Protein AF-A0A8S8Y791-F1 (afdb_monomer_lite)

Radius of gyration: 26.83 Å; chains: 1; bounding box: 60×49×68 Å

Structure (mmCIF, N/CA/C/O backbone):
data_AF-A0A8S8Y791-F1
#
_entry.id   AF-A0A8S8Y791-F1
#
loop_
_atom_site.group_PDB
_atom_site.id
_atom_site.type_symbol
_atom_site.label_atom_id
_atom_site.label_alt_id
_atom_site.label_comp_id
_atom_site.label_asym_id
_atom_site.label_entity_id
_atom_site.label_seq_id
_atom_site.pdbx_PDB_ins_code
_atom_site.Cartn_x
_atom_site.Cartn_y
_atom_site.Cartn_z
_atom_site.occupancy
_atom_site.B_iso_or_equiv
_atom_site.auth_seq_id
_atom_site.auth_comp_id
_atom_site.auth_asym_id
_atom_site.auth_atom_id
_atom_site.pdbx_PDB_model_num
ATOM 1 N N . MET A 1 1 ? -30.143 28.933 36.707 1.00 57.19 1 MET A N 1
ATOM 2 C CA . MET A 1 1 ? -29.297 27.811 37.166 1.00 57.19 1 MET A CA 1
ATOM 3 C C . MET A 1 1 ? -29.225 26.810 36.024 1.00 57.19 1 MET A C 1
ATOM 5 O O . MET A 1 1 ? -30.286 26.337 35.634 1.00 57.19 1 MET A O 1
ATOM 9 N N . PRO A 1 2 ? -28.056 26.575 35.407 1.00 69.19 2 PRO A N 1
ATOM 10 C CA . PRO A 1 2 ? -27.939 25.583 34.343 1.00 69.19 2 PRO A CA 1
ATOM 11 C C . PRO A 1 2 ? -28.057 24.177 34.942 1.00 69.19 2 PRO A C 1
ATOM 13 O O . PRO A 1 2 ? -27.386 23.851 35.918 1.00 69.19 2 PRO A O 1
ATOM 16 N N . ILE A 1 3 ? -28.957 23.376 34.382 1.00 68.38 3 ILE A N 1
ATOM 17 C CA . ILE A 1 3 ? -29.182 21.983 34.767 1.00 68.38 3 ILE A CA 1
ATOM 18 C C . ILE A 1 3 ? -28.201 21.144 33.947 1.00 68.38 3 ILE A C 1
ATOM 20 O O . ILE A 1 3 ? -28.319 21.085 32.725 1.00 68.38 3 ILE A O 1
ATOM 24 N N . SER A 1 4 ? -27.206 20.558 34.613 1.00 71.56 4 SER A N 1
ATOM 25 C CA . SER A 1 4 ? -26.243 19.647 33.990 1.00 71.56 4 SER A CA 1
ATOM 26 C C . SER A 1 4 ? -26.818 18.237 34.014 1.00 71.56 4 SER A C 1
ATOM 28 O O . SER A 1 4 ? -27.083 17.694 35.085 1.00 71.56 4 SER A O 1
ATOM 30 N N . ILE A 1 5 ? -27.060 17.675 32.834 1.00 76.62 5 ILE A N 1
ATOM 31 C CA . ILE A 1 5 ? -27.561 16.312 32.655 1.00 76.62 5 ILE A CA 1
ATOM 32 C C . ILE A 1 5 ? -26.334 15.413 32.490 1.00 76.62 5 ILE A C 1
ATOM 34 O O . ILE A 1 5 ? -25.585 15.572 31.528 1.00 76.62 5 ILE A O 1
ATOM 38 N N . GLU A 1 6 ? -26.117 14.503 33.439 1.00 71.81 6 GLU A N 1
ATOM 39 C CA . GLU A 1 6 ? -25.036 13.515 33.389 1.00 71.81 6 GLU A CA 1
ATOM 40 C C . GLU A 1 6 ? -25.293 12.556 32.210 1.00 71.81 6 GLU A C 1
ATOM 42 O O . GLU A 1 6 ? -26.283 11.820 32.194 1.00 71.81 6 GLU A O 1
ATOM 47 N N . GLY A 1 7 ? -24.446 12.620 31.180 1.00 74.81 7 GLY A N 1
ATOM 48 C CA . GLY A 1 7 ? -24.511 11.721 30.027 1.00 74.81 7 GLY A CA 1
ATOM 49 C C . GLY A 1 7 ? -24.024 10.307 30.376 1.00 74.81 7 GLY A C 1
ATOM 50 O O . GLY A 1 7 ? -23.297 10.130 31.353 1.00 74.81 7 GLY A O 1
ATOM 51 N N . PRO A 1 8 ? -24.405 9.280 29.595 1.00 74.81 8 PRO A N 1
ATOM 52 C CA . PRO A 1 8 ? -23.946 7.913 29.822 1.00 74.81 8 PRO A CA 1
ATOM 53 C C . PRO A 1 8 ? -22.415 7.824 29.759 1.00 74.81 8 PRO A C 1
ATOM 55 O O . PRO A 1 8 ? -21.774 8.541 28.989 1.00 74.81 8 PRO A O 1
ATOM 58 N N . ALA A 1 9 ? -21.844 6.935 30.578 1.00 69.12 9 ALA A N 1
ATOM 59 C CA . ALA A 1 9 ? -20.403 6.733 30.684 1.00 69.12 9 ALA A CA 1
ATOM 60 C C . ALA A 1 9 ? -19.779 6.512 29.298 1.00 69.12 9 ALA A C 1
ATOM 62 O O . ALA A 1 9 ? -20.178 5.601 28.567 1.00 69.12 9 ALA A O 1
ATOM 63 N N . LEU A 1 10 ? -18.812 7.360 28.934 1.00 66.94 10 LEU A N 1
ATOM 64 C CA . LEU A 1 10 ? -18.080 7.198 27.684 1.00 66.94 10 LEU A CA 1
ATOM 65 C C . LEU A 1 10 ? -17.294 5.877 27.716 1.00 66.94 10 LEU A C 1
ATOM 67 O O . LEU A 1 10 ? -16.728 5.534 28.760 1.00 66.94 10 LEU A O 1
ATOM 71 N N . PRO A 1 11 ? -17.227 5.142 26.590 1.00 67.62 11 PRO A N 1
ATOM 72 C CA . PRO A 1 11 ? -16.365 3.976 26.493 1.00 67.62 11 PRO A CA 1
ATOM 73 C C . PRO A 1 11 ? -14.901 4.387 26.734 1.00 67.62 11 PRO A C 1
ATOM 75 O O . PRO A 1 11 ? -14.525 5.524 26.429 1.00 67.62 11 PRO A O 1
ATOM 78 N N . PRO A 1 12 ? -14.063 3.489 27.281 1.00 66.44 12 PRO A N 1
ATOM 79 C CA . PRO A 1 12 ? -12.650 3.775 27.488 1.00 66.44 12 PRO A CA 1
ATOM 80 C C . PRO A 1 12 ? -11.996 4.129 26.145 1.00 66.44 12 PRO A C 1
ATOM 82 O O . PRO A 1 12 ? -11.954 3.322 25.218 1.00 66.44 12 PRO A O 1
ATOM 85 N N . ASN A 1 13 ? -11.515 5.367 26.028 1.00 71.00 13 ASN A N 1
ATOM 86 C CA . ASN A 1 13 ? -10.861 5.872 24.824 1.00 71.00 13 ASN A CA 1
ATOM 87 C C . ASN A 1 13 ? -9.398 5.405 24.800 1.00 71.00 13 ASN A C 1
ATOM 89 O O . ASN A 1 13 ? -8.502 6.129 25.236 1.00 71.00 13 ASN A O 1
ATOM 93 N N . GLY A 1 14 ? -9.139 4.193 24.311 1.00 67.94 14 GLY A N 1
ATOM 94 C CA . GLY A 1 14 ? -7.777 3.668 24.207 1.00 67.94 14 GLY A CA 1
ATOM 95 C C . GLY A 1 14 ? -7.696 2.148 24.166 1.00 67.94 14 GLY A C 1
ATOM 96 O O . GLY A 1 14 ? -8.707 1.452 24.100 1.00 67.94 14 GLY A O 1
ATOM 97 N N . LEU A 1 15 ? -6.465 1.643 24.193 1.00 76.12 15 LEU A N 1
ATOM 98 C CA . LEU A 1 15 ? -6.159 0.222 24.317 1.00 76.12 15 LEU A CA 1
ATOM 99 C C . LEU A 1 15 ? -5.618 -0.019 25.729 1.00 76.12 15 LEU A C 1
ATOM 101 O O . LEU A 1 15 ? -4.509 0.407 26.044 1.00 76.12 15 LEU A O 1
ATOM 105 N N . SER A 1 16 ? -6.390 -0.705 26.571 1.00 73.25 16 SER A N 1
ATOM 106 C CA . SER A 1 16 ? -5.937 -1.165 27.889 1.00 73.25 16 SER A CA 1
ATOM 107 C C . SER A 1 16 ? -5.526 -2.633 27.772 1.00 73.25 16 SER A C 1
ATOM 109 O O . SER A 1 16 ? -6.341 -3.540 27.946 1.00 73.25 16 SER A O 1
ATOM 111 N N . ALA A 1 17 ? -4.265 -2.882 27.420 1.00 68.25 17 ALA A N 1
ATOM 112 C CA . ALA A 1 17 ? -3.703 -4.230 27.352 1.00 68.25 17 ALA A CA 1
ATOM 113 C C . ALA A 1 17 ? -2.790 -4.461 28.568 1.00 68.25 17 ALA A C 1
ATOM 115 O O . ALA A 1 17 ? -1.870 -3.686 28.811 1.00 68.25 17 ALA A O 1
ATOM 116 N N . LEU A 1 18 ? -3.047 -5.521 29.348 1.00 69.25 18 LEU A N 1
ATOM 117 C CA . LEU A 1 18 ? -2.216 -5.949 30.492 1.00 69.25 18 LEU A CA 1
ATOM 118 C C . LEU A 1 18 ? -1.935 -4.871 31.572 1.00 69.25 18 LEU A C 1
ATOM 120 O O . LEU A 1 18 ? -0.875 -4.863 32.191 1.00 69.25 18 LEU A O 1
ATOM 124 N N . GLY A 1 19 ? -2.887 -3.972 31.842 1.00 69.75 19 GLY A N 1
ATOM 125 C CA . GLY A 1 19 ? -2.717 -2.920 32.859 1.00 69.75 19 GLY A CA 1
ATOM 126 C C . GLY A 1 19 ? -1.848 -1.741 32.408 1.00 69.75 19 GLY A C 1
ATOM 127 O O . GLY A 1 19 ? -1.484 -0.901 33.227 1.00 69.75 19 GLY A O 1
ATOM 128 N N . ILE A 1 20 ? -1.526 -1.673 31.114 1.00 76.69 20 ILE A N 1
ATOM 129 C CA . ILE A 1 20 ? -0.918 -0.510 30.475 1.00 76.69 20 ILE A CA 1
ATOM 130 C C . ILE A 1 20 ? -2.025 0.204 29.701 1.00 76.69 20 ILE A C 1
ATOM 132 O O . ILE A 1 20 ? -2.588 -0.350 28.755 1.00 76.69 20 ILE A O 1
ATOM 136 N N . ASP A 1 21 ? -2.337 1.430 30.113 1.00 74.81 21 ASP A N 1
ATOM 137 C CA . ASP A 1 21 ? -3.299 2.283 29.422 1.00 74.81 21 ASP A CA 1
ATOM 138 C C . ASP A 1 21 ? -2.596 3.066 28.310 1.00 74.81 21 ASP A C 1
ATOM 140 O O . ASP A 1 21 ? -1.836 4.005 28.556 1.00 74.81 21 ASP A O 1
ATOM 144 N N . ILE A 1 22 ? -2.845 2.667 27.061 1.00 78.69 22 ILE A N 1
ATOM 145 C CA . ILE A 1 22 ? -2.366 3.373 25.874 1.00 78.69 22 ILE A CA 1
ATOM 146 C C . ILE A 1 22 ? -3.499 4.266 25.377 1.00 78.69 22 ILE A C 1
ATOM 148 O O . ILE A 1 22 ? -4.558 3.785 24.962 1.00 78.69 22 ILE A O 1
ATOM 152 N N . SER A 1 23 ? -3.275 5.582 25.393 1.00 79.75 23 SER A N 1
ATOM 153 C CA . SER A 1 23 ? -4.251 6.535 24.868 1.00 79.75 23 SER A CA 1
ATOM 154 C C . SER A 1 23 ? -4.408 6.377 23.354 1.00 79.75 23 SER A C 1
ATOM 156 O O . SER A 1 23 ? -3.454 6.083 22.631 1.00 79.75 23 SER A O 1
ATOM 158 N N . GLN A 1 24 ? -5.621 6.618 22.853 1.00 81.31 24 GLN A N 1
ATOM 159 C CA . GLN A 1 24 ? -5.916 6.583 21.417 1.00 81.31 24 GLN A CA 1
ATOM 160 C C . GLN A 1 24 ? -4.978 7.508 20.616 1.00 81.31 24 GLN A C 1
ATOM 162 O O . GLN A 1 24 ? -4.491 7.137 19.549 1.00 81.31 24 GLN A O 1
ATOM 167 N N . SER A 1 25 ? -4.673 8.695 21.152 1.00 85.25 25 SER A N 1
ATOM 168 C CA . SER A 1 25 ? -3.744 9.641 20.530 1.00 85.25 25 SER A CA 1
ATOM 169 C C . SER A 1 25 ? -2.305 9.125 20.502 1.00 85.25 25 SER A C 1
ATOM 171 O O . SER A 1 25 ? -1.629 9.305 19.494 1.00 85.25 25 SER A O 1
ATOM 173 N N . ALA A 1 26 ? -1.844 8.449 21.559 1.00 83.44 26 ALA A N 1
ATOM 174 C CA . ALA A 1 26 ? -0.515 7.847 21.589 1.00 83.44 26 ALA A CA 1
ATOM 175 C C . ALA A 1 26 ? -0.404 6.684 20.598 1.00 83.44 26 ALA A C 1
ATOM 177 O O . ALA A 1 26 ? 0.581 6.613 19.873 1.00 83.44 26 ALA A O 1
ATOM 178 N N . ALA A 1 27 ? -1.419 5.819 20.509 1.00 85.31 27 ALA A N 1
ATOM 179 C CA . ALA A 1 27 ? -1.436 4.706 19.558 1.00 85.31 27 ALA A CA 1
ATOM 180 C C . ALA A 1 27 ? -1.378 5.185 18.096 1.00 85.31 27 ALA A C 1
ATOM 182 O O . ALA A 1 27 ? -0.598 4.668 17.296 1.00 85.31 27 ALA A O 1
ATOM 183 N N . PHE A 1 28 ? -2.160 6.209 17.741 1.00 87.38 28 PHE A N 1
ATOM 184 C CA 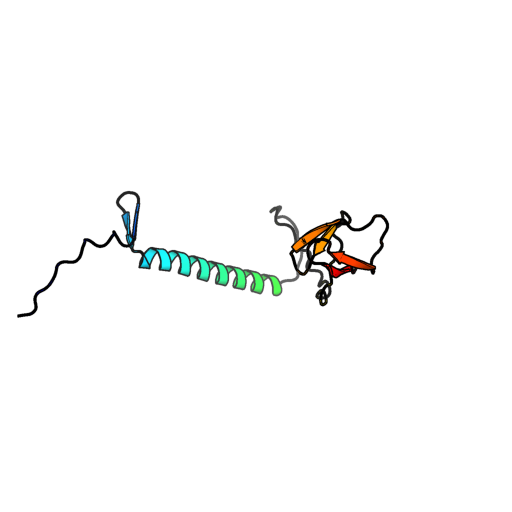. PHE A 1 28 ? -2.091 6.783 16.397 1.00 87.38 28 PHE A CA 1
ATOM 185 C C . PHE A 1 28 ? -0.776 7.516 16.141 1.00 87.38 28 PHE A C 1
ATOM 187 O O . PHE A 1 28 ? -0.237 7.429 15.038 1.00 87.38 28 PHE A O 1
ATOM 194 N N . ALA A 1 29 ? -0.234 8.206 17.147 1.00 89.69 29 ALA A N 1
ATOM 195 C CA . ALA A 1 29 ? 1.048 8.885 17.022 1.00 89.69 29 ALA A CA 1
ATOM 196 C C . ALA A 1 29 ? 2.200 7.895 16.809 1.00 89.69 29 ALA A C 1
ATOM 198 O O . ALA A 1 29 ? 3.047 8.145 15.958 1.00 89.69 29 ALA A O 1
ATOM 199 N N . THR A 1 30 ? 2.234 6.766 17.522 1.00 91.25 30 THR A N 1
ATOM 200 C CA . THR A 1 30 ? 3.297 5.761 17.365 1.00 91.25 30 THR A CA 1
ATOM 201 C C . THR A 1 30 ? 3.216 5.054 16.020 1.00 91.25 30 THR A C 1
ATOM 203 O O . THR A 1 30 ? 4.238 4.922 15.350 1.00 91.25 30 THR A O 1
ATOM 206 N N . MET A 1 31 ? 2.015 4.668 15.579 1.00 92.06 31 MET A N 1
ATOM 207 C CA . MET A 1 31 ? 1.821 4.099 14.243 1.00 92.06 31 MET A CA 1
ATOM 208 C C . MET A 1 31 ? 2.211 5.100 13.150 1.00 92.06 31 MET A C 1
ATOM 210 O O . MET A 1 31 ? 3.002 4.767 12.270 1.00 92.06 31 MET A O 1
ATOM 214 N N . GLY A 1 32 ? 1.718 6.339 13.225 1.00 94.88 32 GLY A N 1
ATOM 215 C CA . GLY A 1 32 ? 2.023 7.375 12.238 1.00 94.88 32 GLY A CA 1
ATOM 216 C C . GLY A 1 32 ? 3.508 7.744 12.197 1.00 94.88 32 GLY A C 1
ATOM 217 O O . GLY A 1 32 ? 4.089 7.843 11.117 1.00 94.88 32 GLY A O 1
ATOM 218 N N . ALA A 1 33 ? 4.148 7.893 13.359 1.00 95.19 33 ALA A N 1
ATOM 219 C CA . ALA A 1 33 ? 5.573 8.199 13.453 1.00 95.19 33 ALA A CA 1
ATOM 220 C C . ALA A 1 33 ? 6.449 7.044 12.949 1.00 95.19 33 ALA A C 1
ATOM 222 O O . ALA A 1 33 ? 7.432 7.292 12.253 1.00 95.19 33 ALA A O 1
ATOM 223 N N . GLY A 1 34 ? 6.081 5.794 13.253 1.00 95.81 34 GLY A N 1
ATOM 224 C CA . GLY A 1 34 ? 6.791 4.609 12.770 1.00 95.81 34 GLY A CA 1
ATOM 225 C C . GLY A 1 34 ? 6.750 4.493 11.247 1.00 95.81 34 GLY A C 1
ATOM 226 O O . GLY A 1 34 ? 7.790 4.316 10.617 1.00 95.81 34 GLY A O 1
ATOM 227 N N . TRP A 1 35 ? 5.572 4.684 10.647 1.00 95.56 35 TRP A N 1
ATOM 228 C CA . TRP A 1 35 ? 5.417 4.682 9.190 1.00 95.56 35 TRP A CA 1
ATOM 229 C C . TRP A 1 35 ? 6.165 5.835 8.515 1.00 95.56 35 TRP A C 1
ATOM 231 O O . TRP A 1 35 ? 6.844 5.616 7.513 1.00 95.56 35 TRP A O 1
ATOM 241 N N . LEU A 1 36 ? 6.108 7.050 9.070 1.00 96.75 36 LEU A N 1
ATOM 242 C CA . LEU A 1 36 ? 6.875 8.181 8.540 1.00 96.75 36 LEU A CA 1
ATOM 243 C C . LEU A 1 36 ? 8.384 7.926 8.589 1.00 96.75 36 LEU A C 1
ATOM 245 O O . LEU A 1 36 ? 9.077 8.174 7.604 1.00 96.75 36 LEU A O 1
ATOM 249 N N . LEU A 1 37 ? 8.894 7.405 9.707 1.00 95.81 37 LEU A N 1
ATOM 250 C CA . LEU A 1 37 ? 10.313 7.087 9.851 1.00 95.81 37 LEU A CA 1
ATOM 251 C C . LEU A 1 37 ? 10.740 5.979 8.881 1.00 95.81 37 LEU A C 1
ATOM 253 O O . LEU A 1 37 ? 11.797 6.098 8.265 1.00 95.81 37 LEU A O 1
ATOM 257 N N . ALA A 1 38 ? 9.910 4.949 8.693 1.00 95.00 38 ALA A N 1
ATOM 258 C CA . ALA A 1 38 ? 10.167 3.875 7.737 1.00 95.00 38 ALA A CA 1
ATOM 259 C C . ALA A 1 38 ? 10.254 4.399 6.295 1.00 95.00 38 ALA A C 1
ATOM 261 O O . ALA A 1 38 ? 11.214 4.096 5.590 1.00 95.00 38 ALA A O 1
ATOM 262 N N . LEU A 1 39 ? 9.312 5.249 5.870 1.00 95.44 39 LEU A N 1
ATOM 263 C CA . LEU A 1 39 ? 9.338 5.851 4.533 1.00 95.44 39 LEU A CA 1
ATOM 264 C C . LEU A 1 39 ? 10.573 6.736 4.324 1.00 95.44 39 LEU A C 1
ATOM 266 O O . LEU A 1 39 ? 11.204 6.675 3.270 1.00 95.44 39 LEU A O 1
ATOM 270 N N . VAL A 1 40 ? 10.953 7.533 5.327 1.00 95.06 40 VAL A N 1
ATOM 271 C CA . VAL A 1 40 ? 12.170 8.357 5.266 1.00 95.06 40 VAL A CA 1
ATOM 272 C C . VAL A 1 40 ? 13.422 7.484 5.181 1.00 95.06 40 VAL A C 1
ATOM 274 O O . VAL A 1 40 ? 14.299 7.767 4.366 1.00 95.06 40 VAL A O 1
ATOM 277 N N . ALA A 1 41 ? 13.502 6.410 5.970 1.00 93.00 41 ALA A N 1
ATOM 278 C CA . ALA A 1 41 ? 14.620 5.475 5.924 1.00 93.00 41 ALA A CA 1
ATOM 279 C C . ALA A 1 41 ? 14.746 4.828 4.537 1.00 93.00 41 ALA A C 1
ATOM 281 O O . ALA A 1 41 ? 15.821 4.889 3.942 1.00 93.00 41 ALA A O 1
ATOM 282 N N . ILE A 1 42 ? 13.647 4.305 3.981 1.00 93.69 42 ILE A N 1
ATOM 283 C CA . ILE A 1 42 ? 13.614 3.712 2.635 1.00 93.69 42 ILE A CA 1
ATOM 284 C C . ILE A 1 42 ? 14.086 4.726 1.587 1.00 93.69 42 ILE A C 1
ATOM 286 O O . ILE A 1 42 ? 14.922 4.398 0.752 1.00 93.69 42 ILE A O 1
ATOM 290 N N . GLN A 1 43 ? 13.624 5.978 1.651 1.00 91.50 43 GLN A N 1
ATOM 291 C CA . GLN A 1 43 ? 14.056 7.012 0.705 1.00 91.50 43 GLN A CA 1
ATOM 292 C C . GLN A 1 43 ? 15.549 7.346 0.824 1.00 91.50 43 GLN A C 1
ATOM 294 O O . GLN A 1 43 ? 16.194 7.616 -0.188 1.00 91.50 43 GLN A O 1
ATOM 299 N N . LEU A 1 44 ? 16.121 7.321 2.030 1.00 91.69 44 LEU A N 1
ATOM 300 C CA . LEU A 1 44 ? 17.561 7.513 2.223 1.00 91.69 44 LEU A CA 1
ATOM 301 C C . LEU A 1 44 ? 18.376 6.326 1.694 1.00 91.69 44 LEU A C 1
ATOM 303 O O . LEU A 1 44 ? 19.411 6.539 1.066 1.00 91.69 44 LEU A O 1
ATOM 307 N N . LEU A 1 45 ? 17.899 5.097 1.902 1.00 90.19 45 LEU A N 1
ATOM 308 C CA . LEU A 1 45 ? 18.501 3.877 1.358 1.00 90.19 45 LEU A CA 1
ATOM 309 C C . LEU A 1 45 ? 18.469 3.874 -0.180 1.00 90.19 45 LEU A C 1
ATOM 311 O O . LEU A 1 45 ? 19.509 3.672 -0.803 1.00 90.19 45 LEU A O 1
ATOM 315 N N . ARG A 1 46 ? 17.325 4.214 -0.794 1.00 85.94 46 ARG A N 1
ATOM 316 C CA . ARG A 1 46 ? 17.183 4.328 -2.259 1.00 85.94 46 ARG A CA 1
ATOM 317 C C . ARG A 1 46 ? 18.078 5.417 -2.851 1.00 85.94 46 ARG A C 1
ATOM 319 O O . ARG A 1 46 ? 18.676 5.215 -3.900 1.00 85.94 46 ARG A O 1
ATOM 326 N N . ARG A 1 47 ? 18.228 6.556 -2.166 1.00 81.06 47 ARG A N 1
ATOM 327 C CA . ARG A 1 47 ? 19.144 7.626 -2.601 1.00 81.06 47 ARG A CA 1
ATOM 328 C C . ARG A 1 47 ? 20.610 7.214 -2.502 1.00 81.06 47 ARG A C 1
ATOM 330 O O . ARG A 1 47 ? 21.381 7.564 -3.382 1.00 81.06 47 ARG A O 1
ATOM 337 N N . ARG A 1 48 ? 20.992 6.445 -1.476 1.00 71.19 48 ARG A N 1
ATOM 338 C CA . ARG A 1 48 ? 22.378 5.979 -1.309 1.00 71.19 48 ARG A CA 1
ATOM 339 C C . ARG A 1 48 ? 22.761 4.868 -2.293 1.00 71.19 48 ARG A C 1
ATOM 341 O O . ARG A 1 48 ? 23.928 4.782 -2.651 1.00 71.19 48 ARG A O 1
ATOM 348 N N . GLY A 1 49 ? 21.797 4.066 -2.749 1.00 59.00 49 GLY A N 1
ATOM 349 C CA . GLY A 1 49 ? 22.002 3.057 -3.798 1.00 59.00 49 GLY A CA 1
ATOM 350 C C . GLY A 1 49 ? 22.227 3.632 -5.204 1.00 59.00 49 GLY A C 1
ATOM 351 O O . GLY A 1 49 ? 22.756 2.935 -6.058 1.00 59.00 49 GLY A O 1
ATOM 352 N N . SER A 1 50 ? 21.886 4.904 -5.447 1.00 54.91 50 SER A N 1
ATOM 353 C CA . SER A 1 50 ? 22.084 5.563 -6.750 1.00 54.91 50 SER A CA 1
ATOM 354 C C . SER A 1 50 ? 23.489 6.152 -6.950 1.00 54.91 50 SER A C 1
ATOM 356 O O . SER A 1 50 ? 23.840 6.476 -8.083 1.00 54.91 50 SER A O 1
ATOM 358 N N . ASP A 1 51 ? 24.283 6.317 -5.887 1.00 53.97 51 ASP A N 1
ATOM 359 C CA . ASP A 1 51 ? 25.571 7.035 -5.935 1.00 53.97 51 ASP A CA 1
ATOM 360 C C . ASP A 1 51 ? 26.802 6.105 -6.030 1.00 53.97 51 ASP A C 1
ATOM 362 O O . ASP A 1 51 ? 27.938 6.580 -6.019 1.00 53.97 51 ASP A O 1
ATOM 366 N N . GLY A 1 52 ? 26.619 4.783 -6.130 1.00 43.31 52 GLY A N 1
ATOM 367 C CA . GLY A 1 52 ? 27.720 3.817 -6.056 1.00 43.31 52 GLY A CA 1
ATOM 368 C C . GLY A 1 52 ? 27.584 2.649 -7.024 1.00 43.31 52 GLY A C 1
ATOM 369 O O . GLY A 1 52 ? 27.197 1.560 -6.624 1.00 43.31 52 GLY A O 1
ATOM 370 N N . ALA A 1 53 ? 27.965 2.856 -8.284 1.00 50.66 53 ALA A N 1
ATOM 371 C CA . ALA A 1 53 ? 28.315 1.756 -9.176 1.00 50.66 53 ALA A CA 1
ATOM 372 C C . ALA A 1 53 ? 29.695 1.196 -8.778 1.00 50.66 53 ALA A C 1
ATOM 374 O O . ALA A 1 53 ? 30.706 1.826 -9.091 1.00 50.66 53 ALA A O 1
ATOM 375 N N . SER A 1 54 ? 29.764 0.059 -8.071 1.00 39.72 54 SER A N 1
ATOM 376 C CA . SER A 1 54 ? 30.909 -0.884 -8.093 1.00 39.72 54 SER A CA 1
ATOM 377 C C . SER A 1 54 ? 30.569 -2.222 -7.406 1.00 39.72 54 SER A C 1
ATOM 379 O O . SER A 1 54 ? 30.163 -2.215 -6.249 1.00 39.72 54 SER A O 1
ATOM 381 N N . ASP A 1 55 ? 30.768 -3.318 -8.149 1.00 46.28 55 ASP A N 1
ATOM 382 C CA . ASP A 1 55 ? 30.955 -4.744 -7.799 1.00 46.28 55 ASP A CA 1
ATOM 383 C C . ASP A 1 55 ? 31.043 -5.175 -6.314 1.00 46.28 55 ASP A C 1
ATOM 385 O O . ASP A 1 55 ? 31.930 -4.715 -5.593 1.00 46.28 55 ASP A O 1
ATOM 389 N N . ASP A 1 56 ? 30.227 -6.153 -5.879 1.00 46.12 56 ASP A N 1
ATOM 390 C CA . ASP A 1 56 ? 30.547 -7.612 -5.797 1.00 46.12 56 ASP A CA 1
ATOM 391 C C . ASP A 1 56 ? 29.469 -8.368 -4.944 1.00 46.12 56 ASP A C 1
ATOM 393 O O . ASP A 1 56 ? 28.806 -7.730 -4.118 1.00 46.12 56 ASP A O 1
ATOM 397 N N . PRO A 1 57 ? 29.238 -9.690 -5.142 1.00 50.50 57 PRO A N 1
ATOM 398 C CA . PRO A 1 57 ? 28.032 -10.419 -4.748 1.00 50.50 57 PRO A CA 1
ATOM 399 C C . PRO A 1 57 ? 28.234 -11.311 -3.510 1.00 50.50 57 PRO A C 1
ATOM 401 O O . PRO A 1 57 ? 29.073 -12.201 -3.541 1.00 50.50 57 PRO A O 1
ATOM 404 N N . ASP A 1 58 ? 27.440 -11.130 -2.447 1.00 40.84 58 ASP A N 1
ATOM 405 C CA . ASP A 1 58 ? 27.101 -12.218 -1.501 1.00 40.84 58 ASP A CA 1
ATOM 406 C C . ASP A 1 58 ? 26.123 -11.740 -0.414 1.00 40.84 58 ASP A C 1
ATOM 408 O O . ASP A 1 58 ? 26.475 -11.481 0.740 1.00 40.84 58 ASP A O 1
ATOM 412 N N . THR A 1 59 ? 24.847 -11.595 -0.754 1.00 35.44 59 THR A N 1
ATOM 413 C CA . THR A 1 59 ? 23.788 -11.688 0.257 1.00 35.44 59 THR A CA 1
ATOM 414 C C . THR A 1 59 ? 22.586 -12.336 -0.397 1.00 35.44 59 THR A C 1
ATOM 416 O O . THR A 1 59 ? 21.789 -11.687 -1.064 1.00 35.44 59 THR A O 1
ATOM 419 N N . GLU A 1 60 ? 22.509 -13.649 -0.219 1.00 44.81 60 GLU A N 1
ATOM 420 C CA . GLU A 1 60 ? 21.321 -14.459 -0.439 1.00 44.81 60 GLU A CA 1
ATOM 421 C C . GLU A 1 60 ? 20.224 -13.980 0.534 1.00 44.81 60 GLU A C 1
ATOM 423 O O . GLU A 1 60 ? 20.077 -14.514 1.632 1.00 44.81 60 GLU A O 1
ATOM 428 N N . ASP A 1 61 ? 19.499 -12.922 0.170 1.00 33.59 61 ASP A N 1
ATOM 429 C CA . ASP A 1 61 ? 18.191 -12.610 0.746 1.00 33.59 61 ASP A CA 1
ATOM 430 C C . ASP A 1 61 ? 17.173 -12.608 -0.392 1.00 33.59 61 ASP A C 1
ATOM 432 O O . ASP A 1 61 ? 17.220 -11.801 -1.321 1.00 33.59 61 ASP A O 1
ATOM 436 N N . ASP A 1 62 ? 16.308 -13.608 -0.317 1.00 41.84 62 ASP A N 1
ATOM 437 C CA . ASP A 1 62 ? 15.242 -14.007 -1.226 1.00 41.84 62 ASP A CA 1
ATOM 438 C C . ASP A 1 62 ? 14.203 -12.882 -1.388 1.00 41.84 62 ASP A C 1
ATOM 440 O O . ASP A 1 62 ? 13.102 -12.911 -0.837 1.00 41.84 62 ASP A O 1
ATOM 444 N N . THR A 1 63 ? 14.583 -11.837 -2.118 1.00 35.62 63 THR A N 1
ATOM 445 C CA . THR A 1 63 ? 13.691 -10.773 -2.569 1.00 35.62 63 THR A CA 1
ATOM 446 C C . THR A 1 63 ? 13.845 -10.662 -4.066 1.00 35.62 63 THR A C 1
ATOM 448 O O . THR A 1 63 ? 14.843 -10.149 -4.556 1.00 35.62 63 THR A O 1
ATOM 451 N N . GLU A 1 64 ? 12.852 -11.217 -4.758 1.00 38.94 64 GLU A N 1
ATOM 452 C CA . GLU A 1 64 ? 12.595 -11.115 -6.190 1.00 38.94 64 GLU A CA 1
ATOM 453 C C . GLU A 1 64 ? 13.149 -9.796 -6.748 1.00 38.94 64 GLU A C 1
ATOM 455 O O . GLU A 1 64 ? 12.579 -8.723 -6.543 1.00 38.94 64 GLU A O 1
ATOM 460 N N . GLU A 1 65 ? 14.315 -9.896 -7.390 1.00 37.09 65 GLU A N 1
ATOM 461 C CA . GLU A 1 65 ? 14.946 -8.827 -8.146 1.00 37.09 65 GLU A CA 1
ATOM 462 C C . GLU A 1 65 ? 13.956 -8.410 -9.234 1.00 37.09 65 GLU A C 1
ATOM 464 O O . GLU A 1 65 ? 13.825 -9.062 -10.273 1.00 37.09 65 GLU A O 1
ATOM 469 N N . ASP A 1 66 ? 13.203 -7.345 -8.957 1.00 39.88 66 ASP A N 1
ATOM 470 C CA . ASP A 1 66 ? 12.501 -6.573 -9.969 1.00 39.88 66 ASP A CA 1
ATOM 471 C C 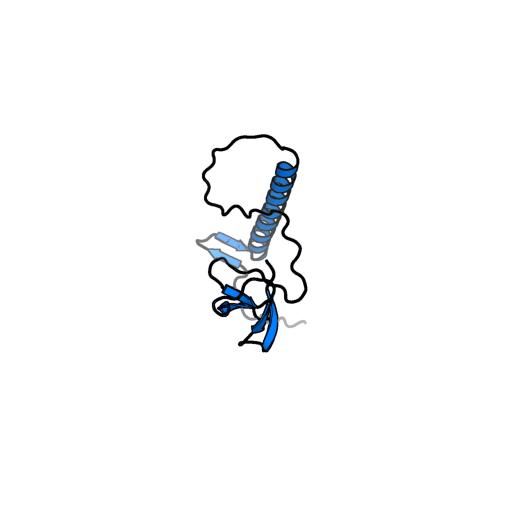. ASP A 1 66 ? 13.586 -5.998 -10.879 1.00 39.88 66 ASP A C 1
ATOM 473 O O . ASP A 1 66 ? 14.216 -4.976 -10.603 1.00 39.88 66 ASP A O 1
ATOM 477 N N . ASP A 1 67 ? 13.890 -6.777 -11.911 1.00 39.94 67 ASP A N 1
ATOM 478 C CA . ASP A 1 67 ? 14.741 -6.471 -13.044 1.00 39.94 67 ASP A CA 1
ATOM 479 C C . ASP A 1 67 ? 14.064 -5.306 -13.797 1.00 39.94 67 ASP A C 1
ATOM 481 O O . ASP A 1 67 ? 13.520 -5.474 -14.890 1.00 39.94 67 ASP A O 1
ATOM 485 N N . GLU A 1 68 ? 14.071 -4.110 -13.189 1.00 45.94 68 GLU A N 1
ATOM 486 C CA . GLU A 1 68 ? 13.735 -2.809 -13.776 1.00 45.94 68 GLU A CA 1
ATOM 487 C C . GLU A 1 68 ? 14.799 -2.461 -14.838 1.00 45.94 68 GLU A C 1
ATOM 489 O O . GLU A 1 68 ? 15.443 -1.413 -14.828 1.00 45.94 68 GLU A O 1
ATOM 494 N N . LYS A 1 69 ? 14.989 -3.341 -15.827 1.00 48.44 69 LYS A N 1
ATOM 495 C CA . LYS A 1 69 ? 15.262 -2.876 -17.182 1.00 48.44 69 LYS A CA 1
ATOM 496 C C . LYS A 1 69 ? 14.039 -2.053 -17.536 1.00 48.44 69 LYS A C 1
ATOM 498 O O . LYS A 1 69 ? 12.964 -2.631 -17.609 1.00 48.44 69 LYS A O 1
ATOM 503 N N . GLU A 1 70 ? 14.195 -0.741 -17.706 1.00 49.81 70 GLU A N 1
ATOM 504 C CA . GLU A 1 70 ? 13.162 0.187 -18.181 1.00 49.81 70 GLU A CA 1
ATOM 505 C C . GLU A 1 70 ? 12.371 -0.436 -19.347 1.00 49.81 70 GLU A C 1
ATOM 507 O O . GLU A 1 70 ? 12.731 -0.324 -20.522 1.00 49.81 70 GLU A O 1
ATOM 512 N N . LEU A 1 71 ? 11.300 -1.156 -19.017 1.00 56.00 71 LEU A N 1
ATOM 513 C CA . LEU A 1 71 ? 10.350 -1.671 -19.979 1.00 56.00 71 LEU A CA 1
ATOM 514 C C . LEU A 1 71 ? 9.503 -0.459 -20.371 1.00 56.00 71 LEU A C 1
ATOM 516 O O . LEU A 1 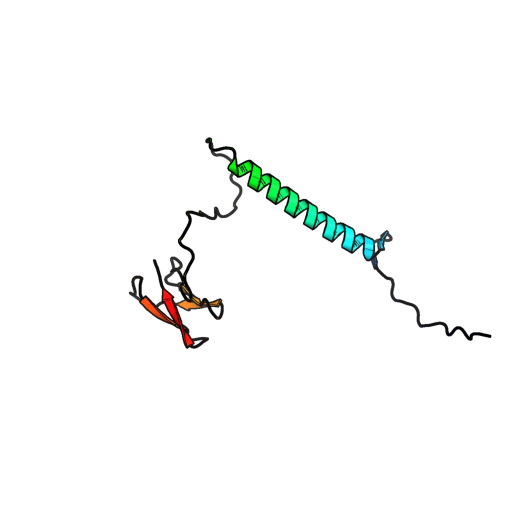71 ? 9.054 0.269 -19.482 1.00 56.00 71 LEU A O 1
ATOM 520 N N . PRO A 1 72 ? 9.306 -0.198 -21.675 1.00 61.31 72 PRO A N 1
ATOM 521 C CA . PRO A 1 72 ? 8.504 0.930 -22.125 1.00 61.31 72 PRO A CA 1
ATOM 522 C C . PRO A 1 72 ? 7.163 0.955 -21.390 1.00 61.31 72 PRO A C 1
ATOM 524 O O . PRO A 1 72 ? 6.501 -0.082 -21.303 1.00 61.31 72 PRO A O 1
ATOM 527 N N . GLU A 1 73 ? 6.778 2.122 -20.863 1.00 62.88 73 GLU A N 1
ATOM 528 C CA . GLU A 1 73 ? 5.486 2.309 -20.199 1.00 62.88 73 GLU A CA 1
ATOM 529 C C . GLU A 1 73 ? 4.374 1.718 -21.079 1.00 62.88 73 GLU A C 1
ATOM 531 O O . GLU A 1 73 ? 4.222 2.104 -22.244 1.00 62.88 73 GLU A O 1
ATOM 536 N N . LEU A 1 74 ? 3.626 0.743 -20.547 1.00 63.78 74 LEU A N 1
ATOM 537 C CA . LEU A 1 74 ? 2.552 0.101 -21.299 1.00 63.78 74 LEU A CA 1
ATOM 538 C C . LEU A 1 74 ? 1.517 1.162 -21.691 1.00 63.78 74 LEU A C 1
ATOM 540 O O . LEU A 1 74 ? 1.023 1.916 -20.849 1.00 63.78 74 LEU A O 1
ATOM 544 N N . GLY A 1 75 ? 1.176 1.220 -22.979 1.00 67.75 75 GLY A N 1
ATOM 545 C CA . GLY A 1 75 ? 0.167 2.138 -23.484 1.00 67.75 75 GLY A CA 1
ATOM 546 C C . GLY A 1 75 ? -1.246 1.804 -22.992 1.00 67.75 75 GLY A C 1
ATOM 547 O O . GLY A 1 75 ? -1.510 0.809 -22.314 1.00 67.75 75 GLY A O 1
ATOM 548 N N . TYR A 1 76 ? -2.215 2.635 -23.379 1.00 65.44 76 TYR A N 1
ATOM 549 C CA . TYR A 1 76 ? -3.618 2.418 -23.027 1.00 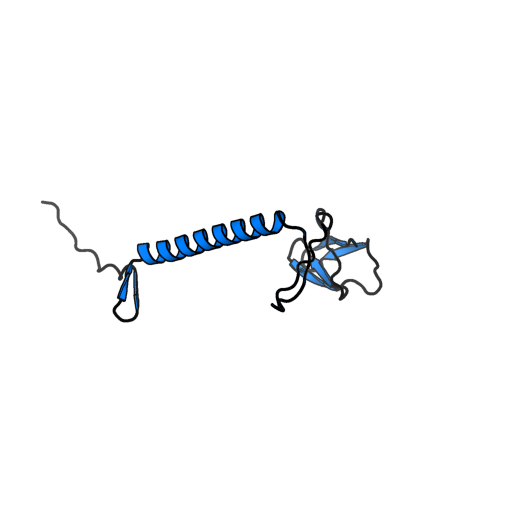65.44 76 TYR A CA 1
ATOM 550 C C . TYR A 1 76 ? -4.136 1.062 -23.550 1.00 65.44 76 TYR A C 1
ATOM 552 O O . TYR A 1 76 ? -4.153 0.818 -24.759 1.00 65.44 76 TYR A O 1
ATOM 560 N N . ASN A 1 77 ? -4.614 0.214 -22.631 1.00 66.88 77 ASN A N 1
ATOM 561 C CA . ASN A 1 77 ? -5.059 -1.168 -22.868 1.00 66.88 77 ASN A CA 1
ATOM 562 C C . ASN A 1 77 ? -3.978 -2.118 -23.409 1.00 66.88 77 ASN A C 1
ATOM 564 O O . ASN A 1 77 ? -4.305 -3.089 -24.104 1.00 66.88 77 ASN A O 1
ATOM 568 N N . GLU A 1 78 ? -2.710 -1.848 -23.106 1.00 76.69 78 GLU A N 1
ATOM 569 C CA . GLU A 1 78 ? -1.603 -2.740 -23.435 1.00 76.69 78 GLU A CA 1
ATOM 570 C C . GLU A 1 78 ? -1.263 -3.633 -22.241 1.00 76.69 78 GLU A C 1
ATOM 572 O O . GLU A 1 78 ? -1.270 -3.193 -21.093 1.00 76.69 78 GLU A O 1
ATOM 577 N N . CYS A 1 79 ? -1.011 -4.913 -22.510 1.00 73.19 79 CYS A N 1
ATOM 578 C CA . CYS A 1 79 ? -0.589 -5.893 -21.511 1.00 73.19 79 CYS A CA 1
ATOM 579 C C . CYS A 1 79 ? 0.518 -6.772 -22.085 1.00 73.19 79 CYS A C 1
ATOM 581 O O . CYS A 1 79 ? 0.495 -7.107 -23.273 1.00 73.19 79 CYS A O 1
ATOM 583 N N . ARG A 1 80 ? 1.469 -7.163 -21.238 1.00 75.31 80 ARG A N 1
ATOM 584 C CA . ARG A 1 80 ? 2.543 -8.092 -21.595 1.00 75.31 80 ARG A CA 1
ATOM 585 C C . ARG A 1 80 ? 2.118 -9.527 -21.298 1.00 75.31 80 ARG A C 1
ATOM 587 O O . ARG A 1 80 ? 1.269 -9.767 -20.440 1.00 75.31 80 ARG A O 1
ATOM 594 N N . LEU A 1 81 ? 2.667 -10.470 -22.056 1.00 75.25 81 LEU A N 1
ATOM 595 C CA . LEU A 1 81 ? 2.416 -11.893 -21.862 1.00 75.25 81 LEU A CA 1
ATOM 596 C C . LEU A 1 81 ? 3.241 -12.404 -20.673 1.00 75.25 81 LEU A C 1
ATOM 598 O O . LEU A 1 81 ? 4.469 -12.363 -20.720 1.00 75.25 81 LEU A O 1
ATOM 602 N N . ASP A 1 82 ? 2.582 -12.940 -19.647 1.00 68.94 82 ASP A N 1
ATOM 603 C CA . ASP A 1 82 ? 3.270 -13.731 -18.627 1.00 68.94 82 ASP A CA 1
ATOM 604 C C . ASP A 1 82 ? 3.716 -15.042 -19.290 1.00 68.94 82 ASP A C 1
ATOM 606 O O . ASP A 1 82 ? 2.958 -15.612 -20.087 1.00 68.94 82 ASP A O 1
ATOM 610 N N . GLY A 1 83 ? 4.911 -15.550 -18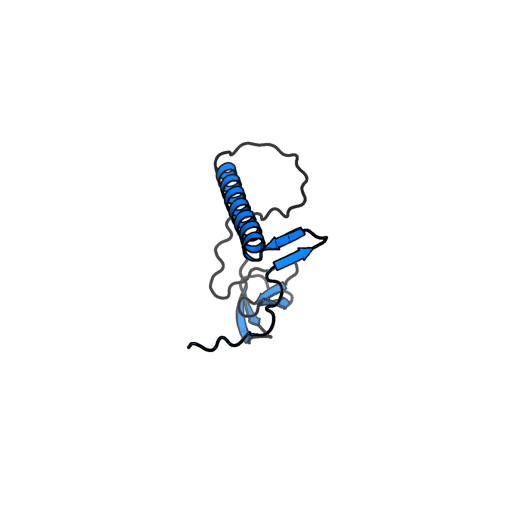.963 1.00 66.12 83 GLY A N 1
ATOM 611 C CA . GLY A 1 83 ? 5.564 -16.715 -19.602 1.00 66.12 83 GLY A CA 1
ATOM 612 C C . GLY A 1 83 ? 4.739 -18.017 -19.698 1.00 66.12 83 GLY A C 1
ATOM 613 O O . GLY A 1 83 ? 5.169 -18.987 -20.315 1.00 66.12 83 GLY A O 1
ATOM 614 N N . GLU A 1 84 ? 3.524 -18.033 -19.151 1.00 68.25 84 GLU A N 1
ATOM 615 C CA . GLU A 1 84 ? 2.522 -19.098 -19.208 1.00 68.25 84 GLU A CA 1
ATOM 616 C C . GLU A 1 84 ? 1.376 -18.849 -20.221 1.00 68.25 84 GLU A C 1
ATOM 618 O O . GLU A 1 84 ? 0.308 -19.450 -20.092 1.00 68.25 84 GLU A O 1
ATOM 623 N N . SER A 1 85 ? 1.538 -17.960 -21.214 1.00 73.19 85 SER A N 1
ATOM 624 C CA . SER A 1 85 ? 0.457 -17.570 -22.154 1.00 73.19 85 SER A CA 1
ATOM 625 C C . SER A 1 85 ? -0.795 -17.023 -21.457 1.00 73.19 85 SER A C 1
ATOM 627 O O . SER A 1 85 ? -1.932 -17.265 -21.877 1.00 73.19 85 SER A O 1
ATOM 629 N N . LYS A 1 86 ? -0.585 -16.290 -20.364 1.00 81.06 86 LYS A N 1
ATOM 630 C CA . LYS A 1 86 ? -1.636 -15.611 -19.606 1.00 81.06 86 LYS A CA 1
ATOM 631 C C . LYS A 1 86 ? -1.366 -14.115 -19.612 1.00 81.06 86 LYS A C 1
ATOM 633 O O . LYS A 1 86 ? -0.226 -13.688 -19.745 1.00 81.06 86 LYS A O 1
ATOM 638 N N . VAL A 1 87 ? -2.433 -13.341 -19.515 1.00 84.00 87 VAL A N 1
ATOM 639 C CA . VAL A 1 87 ? -2.390 -11.878 -19.484 1.00 84.00 87 VAL A CA 1
ATOM 640 C C . VAL A 1 87 ? -3.436 -11.381 -18.499 1.00 84.00 87 VAL A C 1
ATOM 642 O O . VAL A 1 87 ? -4.519 -11.965 -18.392 1.00 84.00 87 VAL A O 1
ATOM 645 N N . ASN A 1 88 ? -3.136 -10.296 -17.798 1.00 83.56 88 ASN A N 1
ATOM 646 C CA . ASN A 1 88 ? -4.111 -9.623 -16.947 1.00 83.56 88 ASN A CA 1
ATOM 647 C C . ASN A 1 88 ? -4.864 -8.573 -17.760 1.00 83.56 88 ASN A C 1
ATOM 649 O O . ASN A 1 88 ? -4.280 -7.874 -18.581 1.00 83.56 88 ASN A O 1
ATOM 653 N N . CYS A 1 89 ? -6.180 -8.482 -17.579 1.00 82.75 89 CYS A N 1
ATOM 654 C CA . CYS A 1 89 ? -6.965 -7.435 -18.217 1.00 82.75 89 CYS A CA 1
ATOM 655 C C . CYS A 1 89 ? -6.649 -6.075 -17.572 1.00 82.75 89 CYS A C 1
ATOM 657 O O . CYS A 1 89 ? -6.858 -5.945 -16.373 1.00 82.75 89 CYS A O 1
ATOM 659 N N . PRO A 1 90 ? -6.300 -5.030 -18.340 1.00 82.06 90 PRO A N 1
ATOM 660 C CA . PRO A 1 90 ? -5.950 -3.716 -17.794 1.00 82.06 90 PRO A CA 1
ATOM 661 C C . PRO A 1 90 ? -7.172 -2.923 -17.302 1.00 82.06 90 PRO A C 1
ATOM 663 O O . PRO A 1 90 ? -7.043 -1.797 -16.837 1.00 82.06 90 PRO A O 1
ATOM 666 N N . THR A 1 91 ? -8.383 -3.465 -17.470 1.00 81.06 91 THR A N 1
ATOM 667 C CA . THR A 1 91 ? -9.638 -2.794 -17.101 1.00 81.06 91 THR A CA 1
ATOM 668 C C . THR A 1 91 ? -10.363 -3.461 -15.937 1.00 81.06 91 THR A C 1
ATOM 670 O O . THR A 1 91 ? -11.123 -2.797 -15.241 1.00 81.06 91 THR A O 1
ATOM 673 N N . CYS A 1 92 ? -10.201 -4.772 -15.747 1.00 83.69 92 CYS A N 1
ATOM 674 C CA . CYS A 1 92 ? -10.886 -5.507 -14.679 1.00 83.69 92 CYS A CA 1
ATOM 675 C C . CYS A 1 92 ? -9.975 -6.456 -13.896 1.00 83.69 92 CYS A C 1
ATOM 677 O O . CYS A 1 92 ? -10.487 -7.260 -13.121 1.00 83.69 92 CYS A O 1
ATOM 679 N N . ASP A 1 93 ? -8.664 -6.415 -14.148 1.00 82.75 93 ASP A N 1
ATOM 680 C CA . ASP A 1 93 ? -7.629 -7.222 -13.490 1.00 82.75 93 ASP A CA 1
ATOM 681 C C . ASP A 1 93 ? -7.870 -8.742 -13.527 1.00 82.75 93 ASP A C 1
ATOM 683 O O . ASP A 1 93 ? -7.244 -9.521 -12.810 1.00 82.75 93 ASP A O 1
ATOM 687 N N . ALA A 1 94 ? -8.769 -9.205 -14.401 1.00 82.56 94 ALA A N 1
ATOM 688 C CA . ALA A 1 94 ? -9.028 -10.621 -14.589 1.00 82.56 94 ALA A CA 1
ATOM 689 C C . ALA A 1 94 ? -7.834 -11.291 -15.280 1.00 82.56 94 ALA A C 1
ATOM 691 O O . ALA A 1 94 ? -7.364 -10.816 -16.317 1.00 82.56 94 ALA A O 1
ATOM 692 N N . ARG A 1 95 ? -7.397 -12.437 -14.746 1.00 83.69 95 ARG A N 1
ATOM 693 C CA . ARG A 1 95 ? -6.358 -13.279 -15.352 1.00 83.69 95 ARG A CA 1
ATOM 694 C C . ARG A 1 95 ? -6.957 -14.108 -16.486 1.00 83.69 95 ARG A C 1
ATOM 696 O O . ARG A 1 95 ? -7.817 -14.959 -16.255 1.00 83.69 95 ARG A O 1
ATOM 703 N N . LEU A 1 96 ? -6.514 -13.864 -17.715 1.00 82.56 96 LEU A N 1
ATOM 704 C CA . LEU A 1 96 ? -7.080 -14.450 -18.929 1.00 82.56 96 LEU A CA 1
ATOM 705 C C . LEU A 1 96 ? -6.062 -15.345 -19.629 1.00 82.56 96 LEU A C 1
ATOM 707 O O . LEU A 1 96 ? -4.884 -15.011 -19.739 1.00 82.56 96 LEU A O 1
ATOM 711 N N . GLY A 1 97 ? -6.533 -16.489 -20.124 1.00 81.75 97 GLY A N 1
ATOM 712 C CA . GLY A 1 97 ? -5.748 -17.352 -21.000 1.00 81.75 97 GLY A CA 1
ATOM 713 C C . GLY A 1 97 ? -5.764 -16.821 -22.428 1.00 81.75 97 GLY A C 1
ATOM 714 O O . GLY A 1 97 ? -6.825 -16.521 -22.977 1.00 81.75 97 GLY A O 1
ATOM 715 N N . VAL A 1 98 ? -4.588 -16.731 -23.032 1.00 79.44 98 VAL A N 1
ATOM 716 C CA . VAL A 1 98 ? -4.430 -16.327 -24.425 1.00 79.44 98 VAL A CA 1
ATOM 717 C C . VAL A 1 98 ? -4.726 -17.522 -25.355 1.00 79.44 98 VAL A C 1
ATOM 719 O O . VAL A 1 98 ? -4.377 -18.659 -25.019 1.00 79.44 98 VAL A O 1
ATOM 722 N N . PRO A 1 99 ? -5.374 -17.324 -26.523 1.00 76.56 99 PRO A N 1
ATOM 723 C CA . PRO A 1 99 ? -5.571 -18.389 -27.505 1.00 76.56 99 PRO A CA 1
ATOM 724 C C . PRO A 1 99 ? -4.254 -19.067 -27.918 1.00 76.56 99 PRO A C 1
ATOM 726 O O . PRO A 1 99 ? -3.239 -18.415 -28.147 1.00 76.56 99 PRO A O 1
ATOM 729 N N . ARG A 1 100 ? -4.267 -20.400 -28.035 1.00 66.31 100 ARG A N 1
ATOM 730 C CA . ARG A 1 100 ? -3.062 -21.187 -28.346 1.00 66.31 100 ARG A CA 1
ATOM 731 C C . ARG A 1 100 ? -2.472 -20.778 -29.703 1.00 66.31 100 ARG A C 1
ATOM 733 O O . ARG A 1 100 ? -3.169 -20.842 -30.710 1.00 66.31 100 ARG A O 1
ATOM 740 N N . GLY A 1 101 ? -1.184 -20.424 -29.719 1.00 67.88 101 GLY A N 1
ATOM 741 C CA . GLY A 1 101 ? -0.422 -20.129 -30.939 1.00 67.88 101 GLY A CA 1
ATOM 742 C C . GLY A 1 101 ? -0.379 -18.657 -31.364 1.00 67.88 101 GLY A C 1
ATOM 743 O O . GLY A 1 101 ? 0.143 -18.370 -32.437 1.00 67.88 101 GLY A O 1
ATOM 744 N N . SER A 1 102 ? -0.900 -17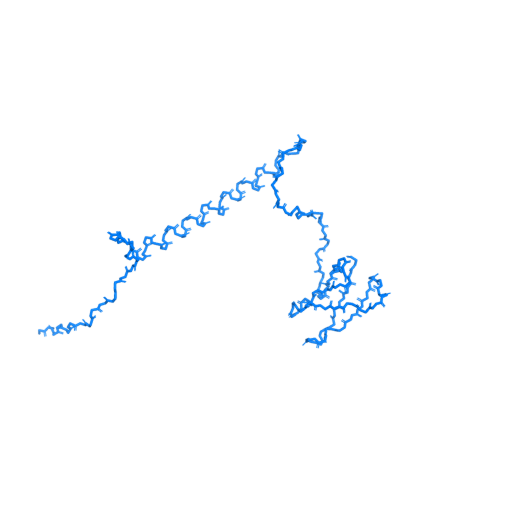.720 -30.567 1.00 63.25 102 SER A N 1
ATOM 745 C CA . SER A 1 102 ? -0.742 -16.292 -30.857 1.00 63.25 102 SER A CA 1
ATOM 746 C C . SER A 1 102 ? 0.618 -15.778 -30.381 1.00 63.25 102 SER A C 1
ATOM 748 O O . SER A 1 102 ? 0.900 -15.763 -29.184 1.00 63.25 102 SER A O 1
ATOM 750 N N . THR A 1 103 ? 1.440 -15.318 -31.317 1.00 68.94 103 THR A N 1
ATOM 751 C CA . THR A 1 103 ? 2.644 -14.531 -31.038 1.00 68.94 103 THR A CA 1
ATOM 752 C C . THR A 1 103 ? 2.266 -13.047 -30.950 1.00 68.94 103 THR A C 1
ATOM 754 O O . THR A 1 103 ? 1.531 -12.578 -31.827 1.00 68.94 103 THR A O 1
ATOM 757 N N . PRO A 1 104 ? 2.721 -12.291 -29.931 1.00 72.50 104 PRO A N 1
ATOM 758 C CA . PRO A 1 104 ? 2.605 -10.830 -29.921 1.00 72.50 104 PRO A CA 1
ATOM 759 C C . PRO A 1 104 ? 3.167 -10.217 -31.223 1.00 72.50 104 PRO A C 1
ATOM 761 O O . PRO A 1 104 ? 4.078 -10.806 -31.806 1.00 72.50 104 PRO A O 1
ATOM 764 N N . PRO A 1 105 ? 2.653 -9.072 -31.718 1.00 77.00 105 PRO A N 1
ATOM 765 C CA . PRO A 1 105 ? 1.535 -8.283 -31.202 1.00 77.00 105 PRO A CA 1
ATOM 766 C C . PRO A 1 105 ? 0.170 -8.716 -31.772 1.00 77.00 105 PRO A C 1
ATOM 768 O O . PRO A 1 105 ? -0.033 -8.767 -32.985 1.00 77.00 105 PRO A O 1
ATOM 771 N N . PHE A 1 106 ? -0.825 -8.934 -30.907 1.00 81.50 106 PHE A N 1
ATOM 772 C CA . PHE A 1 106 ? -2.204 -9.239 -31.320 1.00 81.50 106 PHE A CA 1
ATOM 773 C C . PHE A 1 106 ? -3.231 -8.579 -30.393 1.00 81.50 106 PHE A C 1
ATOM 775 O O . PHE A 1 106 ? -2.906 -8.054 -29.330 1.00 81.50 106 PHE A O 1
ATOM 782 N N . ARG A 1 107 ? -4.497 -8.559 -30.820 1.00 81.06 107 ARG A N 1
ATOM 783 C CA . ARG A 1 107 ? -5.611 -7.996 -30.046 1.00 81.06 107 ARG A CA 1
ATOM 784 C C . ARG A 1 107 ? -6.595 -9.093 -29.690 1.00 81.06 107 ARG A C 1
ATOM 786 O O . ARG A 1 107 ? -6.907 -9.925 -30.538 1.00 81.06 107 ARG A O 1
ATOM 793 N N . PHE A 1 108 ? -7.123 -9.056 -28.477 1.00 82.94 108 PHE A N 1
ATOM 794 C CA . PHE A 1 108 ? -8.178 -9.966 -28.049 1.00 82.94 108 PHE A CA 1
ATOM 795 C C . PHE A 1 108 ? -9.171 -9.240 -27.139 1.00 82.94 108 PHE A C 1
ATOM 797 O O . PHE A 1 108 ? -8.885 -8.170 -26.603 1.00 82.94 108 PHE A O 1
ATOM 804 N N . THR A 1 109 ? -10.370 -9.796 -27.010 1.00 85.06 109 THR A N 1
ATOM 805 C CA . THR A 1 109 ? -11.441 -9.213 -26.198 1.00 85.06 109 THR A CA 1
ATOM 806 C C . THR A 1 109 ? -11.491 -9.915 -24.850 1.00 85.06 109 THR A C 1
ATOM 808 O O . THR A 1 109 ? -11.539 -11.145 -24.800 1.00 85.06 109 THR A O 1
ATOM 811 N N . CYS A 1 110 ? -11.506 -9.147 -23.761 1.00 85.94 110 CYS A N 1
ATOM 812 C CA . CYS A 1 110 ? -11.715 -9.689 -22.426 1.00 85.94 110 CYS A CA 1
ATOM 813 C C . CYS A 1 110 ? -13.118 -10.311 -22.322 1.00 85.94 110 CYS A C 1
ATOM 815 O O . CYS A 1 110 ? -14.098 -9.598 -22.526 1.00 85.94 110 CYS A O 1
ATOM 817 N N . PRO A 1 111 ? -13.266 -11.593 -21.952 1.00 85.25 111 PRO A N 1
ATOM 818 C CA . PRO A 1 111 ? -14.579 -12.208 -21.766 1.00 85.25 111 PRO A CA 1
ATOM 819 C C . PRO A 1 111 ? -15.310 -11.722 -20.502 1.00 85.25 111 PRO A C 1
ATOM 821 O O . PRO A 1 111 ? -16.488 -12.012 -20.348 1.00 85.25 111 PRO A O 1
ATOM 824 N N . GLN A 1 112 ? -14.625 -11.025 -19.584 1.00 84.56 112 GLN A N 1
ATOM 825 C CA . GLN A 1 112 ? -15.214 -10.516 -18.336 1.00 84.56 112 GLN A CA 1
ATOM 826 C C . GLN A 1 112 ? -15.771 -9.095 -18.470 1.00 84.56 112 GLN A C 1
ATOM 828 O O . GLN A 1 112 ? -16.798 -8.787 -17.879 1.00 84.56 112 GLN A O 1
ATOM 833 N N . CYS A 1 113 ? -15.100 -8.222 -19.224 1.00 86.12 113 CYS A N 1
ATOM 834 C CA . CYS A 1 113 ? -15.489 -6.813 -19.347 1.00 86.12 113 CYS A CA 1
ATOM 835 C C . CYS A 1 113 ? -15.681 -6.345 -20.795 1.00 86.12 113 CYS A C 1
ATOM 837 O O . CYS A 1 113 ? -15.855 -5.153 -21.021 1.00 86.12 113 CYS A O 1
ATOM 839 N N . GLU A 1 114 ? -15.603 -7.257 -21.772 1.00 84.00 114 GLU A N 1
ATOM 840 C CA . GLU A 1 114 ? -15.768 -7.011 -23.217 1.00 84.00 114 GLU A CA 1
ATOM 841 C C . GLU A 1 114 ? -14.814 -5.961 -23.820 1.00 84.00 114 GLU A C 1
ATOM 843 O O . GLU A 1 114 ? -14.898 -5.623 -25.004 1.00 84.00 114 GLU A O 1
ATOM 848 N N . ASN A 1 115 ? -13.846 -5.479 -23.038 1.00 83.31 115 ASN A N 1
ATOM 849 C CA . ASN A 1 115 ? -12.859 -4.514 -23.493 1.00 83.31 115 ASN A CA 1
ATOM 850 C C . ASN A 1 115 ? -11.818 -5.166 -24.401 1.00 83.31 115 ASN A C 1
ATOM 852 O O . ASN A 1 115 ? -11.391 -6.307 -24.199 1.00 83.31 115 ASN A O 1
ATOM 856 N N . LYS A 1 116 ? -11.401 -4.410 -25.420 1.00 83.88 116 LYS A N 1
ATOM 857 C CA . LYS A 1 116 ? -10.369 -4.825 -26.372 1.00 83.88 116 LYS A CA 1
ATOM 858 C C . LYS A 1 116 ? -8.996 -4.548 -25.774 1.00 83.88 116 LYS A C 1
ATOM 860 O O . LYS A 1 116 ? -8.650 -3.394 -25.541 1.00 83.88 116 LYS A O 1
ATOM 865 N N . ILE A 1 117 ? -8.221 -5.606 -25.591 1.00 85.56 117 ILE A N 1
ATOM 866 C CA . ILE A 1 117 ? -6.867 -5.574 -25.043 1.00 85.56 117 ILE A CA 1
ATOM 867 C C . ILE A 1 117 ? -5.880 -5.792 -26.187 1.00 85.56 117 ILE A C 1
ATOM 869 O O . ILE A 1 117 ? -6.133 -6.580 -27.108 1.00 85.56 117 ILE A O 1
ATOM 873 N N . ARG A 1 118 ? -4.747 -5.094 -26.137 1.00 83.69 118 ARG A N 1
ATOM 874 C CA . ARG A 1 118 ? -3.617 -5.295 -27.039 1.00 83.69 118 ARG A CA 1
ATOM 875 C C . ARG A 1 118 ? -2.488 -5.975 -26.274 1.00 83.69 118 ARG A C 1
ATOM 877 O O . ARG A 1 118 ? -2.035 -5.464 -25.259 1.00 83.69 118 ARG A O 1
ATOM 884 N N . VAL A 1 119 ? -2.028 -7.113 -26.775 1.00 81.62 119 VAL A N 1
ATOM 885 C CA . VAL A 1 119 ? -0.851 -7.790 -26.229 1.00 81.62 119 VAL A CA 1
ATOM 886 C C . VAL A 1 119 ? 0.372 -7.317 -26.994 1.00 81.62 119 VAL A C 1
ATOM 888 O O . VAL A 1 119 ? 0.389 -7.384 -28.228 1.00 81.62 119 VAL A O 1
ATOM 891 N N . VAL A 1 120 ? 1.353 -6.811 -26.257 1.00 79.81 120 VAL A N 1
ATOM 892 C CA . VAL A 1 120 ? 2.668 -6.387 -26.752 1.00 79.81 120 VAL A CA 1
ATOM 893 C C . VAL A 1 120 ? 3.737 -7.383 -26.289 1.00 79.81 120 VAL A C 1
ATOM 895 O O . VAL A 1 120 ? 3.455 -8.236 -25.443 1.00 79.81 120 VAL A O 1
ATOM 898 N N . GLU A 1 121 ? 4.913 -7.338 -26.920 1.00 71.75 121 GLU A N 1
ATOM 899 C CA . GLU A 1 121 ? 6.066 -8.184 -26.563 1.00 71.75 121 GLU A CA 1
ATOM 900 C C . GLU A 1 121 ? 6.540 -7.947 -25.129 1.00 71.75 121 GLU A C 1
ATOM 902 O O . GLU A 1 121 ? 6.397 -6.808 -24.623 1.00 71.75 121 GLU A O 1
#

Foldseek 3Di:
DDDDDDDPDDDQQADCDPNDGDHVVNVCVVVVVVVVVVVVVVVVVVVVVVPDPDDDDDDPDPDPPPPPPPDPDADDQEWEQDPQQWTAGPPPRDIDHHPPPDDPQDWDADPVPRDIHTYHD

Secondary structure (DSSP, 8-state):
------PPPPPP-EEEETTEEEEHHHHHHHHHHHHHHHHHHHHHHHHHHTS-------------------PPPP-TTEEEPBTTTEEE-TTT--EEEPPTTPPSSEEEE-TTT--EEEEE-

Sequence (121 aa):
MPISIEGPALPPNGLSALGIDISQSAAFATMGAGWLLALVAIQLLRRRGSDGASDDPDTEDDTEEDDEKELPELGYNECRLDGESKVNCPTCDARLGVPRGSTPPFRFTCPQCENKIRVVE

pLDDT: mean 72.57, std 16.22, range [33.59, 96.75]